Protein AF-A0A3B8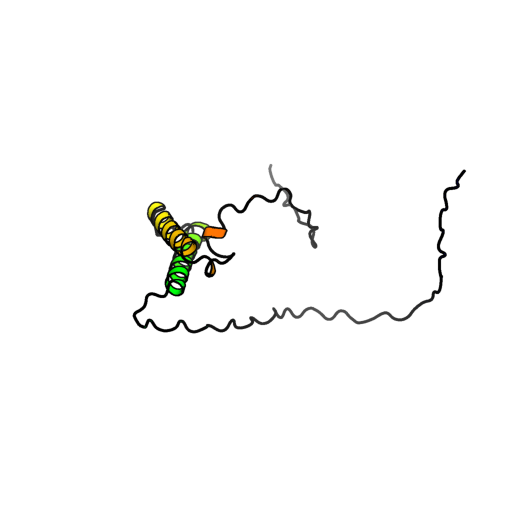K181-F1 (afdb_monomer)

Radius of gyration: 29.25 Å; Cα contacts (8 Å, |Δi|>4): 39; chains: 1; bounding box: 68×83×62 Å

Structure (mmCIF, N/CA/C/O backbone):
data_AF-A0A3B8K181-F1
#
_entry.id   AF-A0A3B8K181-F1
#
loop_
_atom_site.group_PDB
_atom_site.id
_atom_site.type_symbol
_atom_site.label_atom_id
_atom_site.label_alt_id
_atom_site.label_comp_id
_atom_site.label_asym_id
_atom_site.label_entity_id
_atom_site.label_seq_id
_atom_site.pdbx_PDB_ins_code
_atom_site.Cartn_x
_atom_site.Cartn_y
_atom_site.Cartn_z
_atom_site.occupancy
_atom_site.B_iso_or_equiv
_atom_site.auth_seq_id
_atom_site.auth_comp_id
_atom_site.auth_asym_id
_atom_site.auth_atom_id
_atom_site.pdbx_PDB_model_num
ATOM 1 N N . MET A 1 1 ? -30.933 -64.617 -11.935 1.00 40.66 1 MET A N 1
ATOM 2 C CA . MET A 1 1 ? -31.686 -63.370 -11.654 1.00 40.66 1 MET A CA 1
ATOM 3 C C . MET A 1 1 ? -30.648 -62.323 -11.261 1.00 40.66 1 MET A C 1
ATOM 5 O O . MET A 1 1 ? -29.904 -62.622 -10.349 1.00 40.66 1 MET A O 1
ATOM 9 N N . ALA A 1 2 ? -30.422 -61.172 -11.891 1.00 48.84 2 ALA A N 1
ATOM 10 C CA . ALA A 1 2 ? -31.100 -60.433 -12.948 1.00 48.84 2 ALA A CA 1
ATOM 11 C C . ALA A 1 2 ? -30.049 -59.640 -13.767 1.00 48.84 2 ALA A C 1
ATOM 13 O O . ALA A 1 2 ? -28.970 -59.326 -13.270 1.00 48.84 2 ALA A O 1
ATOM 14 N N . SER A 1 3 ? -30.370 -59.379 -15.034 1.00 45.38 3 SER A N 1
ATOM 15 C CA . SER A 1 3 ? -29.477 -58.870 -16.080 1.00 45.38 3 SER A CA 1
ATOM 16 C C . SER A 1 3 ? -29.142 -57.376 -15.983 1.00 45.38 3 SER A C 1
ATOM 18 O O . SER A 1 3 ? -30.006 -56.546 -15.706 1.00 45.38 3 SER A O 1
ATOM 20 N N . ILE A 1 4 ? -27.900 -57.039 -16.342 1.00 46.88 4 ILE A N 1
ATOM 21 C CA . ILE A 1 4 ? -27.397 -55.681 -16.595 1.00 46.88 4 ILE A CA 1
ATOM 22 C C . ILE A 1 4 ? -28.038 -55.134 -17.881 1.00 46.88 4 ILE A C 1
ATOM 24 O O . ILE A 1 4 ? -27.957 -55.763 -18.937 1.00 46.88 4 ILE A O 1
ATOM 28 N N . ARG A 1 5 ? -28.669 -53.954 -17.811 1.00 60.84 5 ARG A N 1
ATOM 29 C CA . ARG A 1 5 ? -29.293 -53.274 -18.959 1.00 60.84 5 ARG A CA 1
ATOM 30 C C . ARG A 1 5 ? -28.448 -52.061 -19.363 1.00 60.84 5 ARG A C 1
ATOM 32 O O . ARG A 1 5 ? -28.526 -51.009 -18.741 1.00 60.84 5 ARG A O 1
ATOM 39 N N . VAL A 1 6 ? -27.643 -52.215 -20.413 1.00 49.78 6 VAL A N 1
ATOM 40 C CA . VAL A 1 6 ? -26.937 -51.112 -21.086 1.00 49.78 6 VAL A CA 1
ATOM 41 C C . VAL A 1 6 ? -27.927 -50.414 -22.019 1.00 49.78 6 VAL A C 1
ATOM 43 O O . VAL A 1 6 ? -28.415 -51.029 -22.967 1.00 49.78 6 VAL A O 1
ATOM 46 N N . GLN A 1 7 ? -28.245 -49.141 -21.771 1.00 59.53 7 GLN A N 1
ATOM 47 C CA . GLN A 1 7 ? -28.999 -48.333 -22.731 1.00 59.53 7 GLN A CA 1
ATOM 48 C C . GLN A 1 7 ? -28.041 -47.609 -23.678 1.00 59.53 7 GLN A C 1
ATOM 50 O O . GLN A 1 7 ? -27.322 -46.691 -23.298 1.00 59.53 7 GLN A O 1
ATOM 55 N N . LYS A 1 8 ? -28.061 -48.051 -24.935 1.00 54.91 8 LYS A N 1
ATOM 56 C CA . LYS A 1 8 ? -27.412 -47.435 -26.092 1.00 54.91 8 LYS A CA 1
ATOM 57 C C . LYS A 1 8 ? -28.416 -46.432 -26.672 1.00 54.91 8 LYS A C 1
ATOM 59 O O . LYS A 1 8 ? -29.422 -46.864 -27.233 1.00 54.91 8 LYS A O 1
ATOM 64 N N . LYS A 1 9 ? -28.204 -45.118 -26.517 1.00 61.09 9 LYS A N 1
ATOM 65 C CA . LYS A 1 9 ? -29.039 -44.114 -27.198 1.00 61.09 9 LYS A CA 1
ATOM 66 C C . LYS A 1 9 ? -28.329 -43.610 -28.452 1.00 61.09 9 LYS A C 1
ATOM 68 O O . LYS A 1 9 ? -27.163 -43.236 -28.424 1.00 61.09 9 LYS A O 1
ATOM 73 N N . GLN A 1 10 ? -29.076 -43.731 -29.539 1.00 54.72 10 GLN A N 1
ATOM 74 C CA . GLN A 1 10 ? -28.717 -43.555 -30.937 1.00 54.72 10 GLN A CA 1
ATOM 75 C C . GLN A 1 10 ? -28.229 -42.141 -31.275 1.00 54.72 10 GLN A C 1
ATOM 77 O O . GLN A 1 10 ? -28.705 -41.146 -30.733 1.00 54.72 10 GLN A O 1
ATOM 82 N N . ILE A 1 11 ? -27.317 -42.119 -32.242 1.00 49.03 11 ILE A N 1
ATOM 83 C CA . ILE A 1 11 ? -26.797 -40.981 -32.999 1.00 49.03 11 ILE A CA 1
ATOM 84 C C . ILE A 1 11 ? -27.881 -40.491 -33.968 1.00 49.03 11 ILE A C 1
ATOM 86 O O . ILE A 1 11 ? -28.514 -41.307 -34.636 1.00 49.03 11 ILE A O 1
ATOM 90 N N . ALA A 1 12 ? -28.047 -39.175 -34.105 1.00 44.94 12 ALA A N 1
ATOM 91 C CA . ALA A 1 12 ? -28.704 -38.572 -35.262 1.00 44.94 12 ALA A CA 1
ATOM 92 C C . ALA A 1 12 ? -27.662 -37.768 -36.047 1.00 44.94 12 ALA A C 1
ATOM 94 O O . ALA A 1 12 ? -26.984 -36.897 -35.504 1.00 44.94 12 ALA A O 1
ATOM 95 N N . CYS A 1 13 ? -27.512 -38.125 -37.318 1.00 44.38 13 CYS A N 1
ATOM 96 C CA . CYS A 1 13 ? -26.621 -37.510 -38.286 1.00 44.38 13 CYS A CA 1
ATOM 97 C C . CYS A 1 13 ? -27.463 -36.622 -39.215 1.00 44.38 13 CYS A C 1
ATOM 99 O O . CYS A 1 13 ? -28.405 -37.123 -39.824 1.00 44.38 13 CYS A O 1
ATOM 101 N N . SER A 1 14 ? -27.119 -35.340 -39.353 1.00 42.53 14 SER A N 1
ATOM 102 C CA . SER A 1 14 ? -27.491 -34.520 -40.516 1.00 42.53 14 SER A CA 1
ATOM 103 C C . SER A 1 14 ? -26.458 -33.400 -40.722 1.00 42.53 14 SER A C 1
ATOM 105 O O . SER A 1 14 ? -26.467 -32.386 -40.029 1.00 42.53 14 SER A O 1
ATOM 107 N N . LYS A 1 15 ? -25.537 -33.630 -41.660 1.00 49.50 15 LYS A N 1
ATOM 108 C CA . LYS A 1 15 ? -24.771 -32.614 -42.425 1.00 49.50 15 LYS A CA 1
ATOM 109 C C . LYS A 1 15 ? -25.698 -31.998 -43.516 1.00 49.50 15 LYS A C 1
ATOM 111 O O . LYS A 1 15 ? -26.800 -32.540 -43.630 1.00 49.50 15 LYS A O 1
ATOM 116 N N . PRO A 1 16 ? -25.321 -31.008 -44.375 1.00 55.94 16 PRO A N 1
ATOM 117 C CA . PRO A 1 16 ? -23.973 -30.475 -44.669 1.00 55.94 16 PRO A CA 1
ATOM 118 C C . PRO A 1 16 ? -23.827 -28.939 -44.904 1.00 55.94 16 PRO A C 1
ATOM 120 O O . PRO A 1 16 ? -24.782 -28.221 -45.165 1.00 55.94 16 PRO A O 1
ATOM 123 N N . ASP A 1 17 ? -22.562 -28.508 -44.838 1.00 42.72 17 ASP A N 1
ATOM 124 C CA . ASP A 1 17 ? -21.791 -27.647 -45.761 1.00 42.72 17 ASP A CA 1
ATOM 125 C C . ASP A 1 17 ? -22.284 -26.248 -46.202 1.00 42.72 17 ASP A C 1
ATOM 127 O O . ASP A 1 17 ? -23.168 -26.098 -47.035 1.00 42.72 17 ASP A O 1
ATOM 131 N N . GLY A 1 18 ? -21.506 -25.233 -45.792 1.00 43.84 18 GLY A N 1
ATOM 132 C CA . GLY A 1 18 ? -20.593 -24.551 -46.726 1.00 43.84 18 GLY A CA 1
ATOM 133 C C . GLY A 1 18 ? -21.039 -23.228 -47.367 1.00 43.84 18 GLY A C 1
ATOM 134 O O . GLY A 1 18 ? -21.862 -23.233 -48.271 1.00 43.84 18 GLY A O 1
ATOM 135 N N . ALA A 1 19 ? -20.384 -22.128 -46.958 1.00 39.88 19 ALA A N 1
ATOM 136 C CA . ALA A 1 19 ? -20.047 -20.880 -47.690 1.00 39.88 19 ALA A CA 1
ATOM 137 C C . ALA A 1 19 ? -20.047 -19.713 -46.676 1.00 39.88 19 ALA A C 1
ATOM 139 O O . ALA A 1 19 ? -20.926 -19.647 -45.833 1.00 39.88 19 ALA A O 1
ATOM 140 N N . SER A 1 20 ? -19.147 -18.736 -46.633 1.00 40.72 20 SER A N 1
ATOM 141 C CA . SER A 1 20 ? -18.064 -18.307 -47.502 1.00 40.72 20 SER A CA 1
ATOM 142 C C . SER A 1 20 ? -17.045 -17.573 -46.629 1.00 40.72 20 SER A C 1
ATOM 144 O O . SER A 1 20 ? -17.389 -16.919 -45.646 1.00 40.72 20 SER A O 1
ATOM 146 N N . LEU A 1 21 ? -15.789 -17.692 -47.034 1.00 40.97 21 LEU A N 1
ATOM 147 C CA . LEU A 1 21 ? -14.643 -16.940 -46.553 1.00 40.97 21 LEU A CA 1
ATOM 148 C C . LEU A 1 21 ? -14.734 -15.457 -46.954 1.00 40.97 21 LEU A C 1
ATOM 150 O O . LEU A 1 21 ? -15.442 -15.119 -47.904 1.00 40.97 21 LEU A O 1
ATOM 154 N N . LEU A 1 22 ? -13.872 -14.668 -46.296 1.00 43.00 22 LEU A N 1
ATOM 155 C CA . LEU A 1 22 ? -13.339 -13.344 -46.663 1.00 43.00 22 LEU A CA 1
ATOM 156 C C . LEU A 1 22 ? -14.030 -12.129 -46.025 1.00 43.00 22 LEU A C 1
ATOM 158 O O . LEU A 1 22 ? -14.817 -11.434 -46.659 1.00 43.00 22 LEU A O 1
ATOM 162 N N . SER A 1 23 ? -13.575 -11.793 -44.814 1.00 46.56 23 SER A N 1
ATOM 163 C CA . SER A 1 23 ? -13.482 -10.397 -44.372 1.00 46.56 23 SER A CA 1
ATOM 164 C C . SER A 1 23 ? -12.000 -10.050 -44.161 1.00 46.56 23 SER A C 1
ATOM 166 O O . SER A 1 23 ? -11.276 -10.858 -43.574 1.00 46.56 23 SER A O 1
ATOM 168 N N . PRO A 1 24 ? -11.521 -8.907 -44.679 1.00 48.25 24 PRO A N 1
ATOM 169 C CA . PRO A 1 24 ? -10.104 -8.586 -44.759 1.00 48.25 24 PRO A CA 1
ATOM 170 C C . PRO A 1 24 ? -9.543 -8.083 -43.425 1.00 48.25 24 PRO A C 1
ATOM 172 O O . PRO A 1 24 ? -10.213 -7.379 -42.671 1.00 48.25 24 PRO A O 1
ATOM 175 N N . LEU A 1 25 ? -8.272 -8.420 -43.193 1.00 50.03 25 LEU A N 1
ATOM 176 C CA . LEU A 1 25 ? -7.388 -7.793 -42.215 1.00 50.03 25 LEU A CA 1
ATOM 177 C C . LEU A 1 25 ? -7.367 -6.275 -42.441 1.00 50.03 25 LEU A C 1
ATOM 179 O O . LEU A 1 25 ? -6.763 -5.797 -43.402 1.00 50.03 25 LEU A O 1
ATOM 183 N N . VAL A 1 26 ? -8.000 -5.524 -41.542 1.00 44.75 26 VAL A N 1
ATOM 184 C CA . VAL A 1 26 ? -7.743 -4.094 -41.381 1.00 44.75 26 VAL A CA 1
ATOM 185 C C . VAL A 1 26 ? -6.889 -3.919 -40.133 1.00 44.75 26 VAL A C 1
ATOM 187 O O . VAL A 1 26 ? -7.302 -4.201 -39.013 1.00 44.75 26 VAL A O 1
ATOM 190 N N . LEU A 1 27 ? -5.665 -3.507 -40.430 1.00 44.97 27 LEU A N 1
ATOM 191 C CA . LEU A 1 27 ? -4.601 -2.967 -39.603 1.00 44.97 27 LEU A CA 1
ATOM 192 C C . LEU A 1 27 ? -5.097 -2.225 -38.346 1.00 44.97 27 LEU A C 1
ATOM 194 O O . LEU A 1 27 ? -5.809 -1.224 -38.438 1.00 44.97 27 LEU A O 1
ATOM 198 N N . ASP A 1 28 ? -4.663 -2.737 -37.194 1.00 41.44 28 ASP A N 1
ATOM 199 C CA . ASP A 1 28 ? -4.814 -2.185 -35.847 1.00 41.44 28 ASP A CA 1
ATOM 200 C C . ASP A 1 28 ? -4.329 -0.727 -35.804 1.00 41.44 28 ASP A C 1
ATOM 202 O O . ASP A 1 28 ? -3.133 -0.440 -35.767 1.00 41.44 28 ASP A O 1
ATOM 206 N N . SER A 1 29 ? -5.270 0.220 -35.830 1.00 41.56 29 SER A N 1
ATOM 207 C CA . SER A 1 29 ? -5.029 1.525 -35.225 1.00 41.56 29 SER A CA 1
ATOM 208 C C . SER A 1 29 ? -5.201 1.341 -33.729 1.00 41.56 29 SER A C 1
ATOM 210 O O . SER A 1 29 ? -6.317 1.297 -33.217 1.00 41.56 29 SER A O 1
ATOM 212 N N . HIS A 1 30 ? -4.057 1.215 -33.069 1.00 53.09 30 HIS A N 1
ATOM 213 C CA . HIS A 1 30 ? -3.852 1.325 -31.639 1.00 53.09 30 HIS A CA 1
ATOM 214 C C . HIS A 1 30 ? -4.568 2.573 -31.091 1.00 53.09 30 HIS A C 1
ATOM 216 O O . HIS A 1 30 ? -4.008 3.666 -31.019 1.00 53.09 30 HIS A O 1
ATOM 222 N N . GLN A 1 31 ? -5.832 2.416 -30.709 1.00 50.59 31 GLN A N 1
ATOM 223 C CA . GLN A 1 31 ? -6.530 3.357 -29.851 1.00 50.59 31 GLN A CA 1
ATOM 224 C C . GLN A 1 31 ? -6.718 2.644 -28.511 1.00 50.59 31 GLN A C 1
ATOM 226 O O . GLN A 1 31 ? -7.561 1.748 -28.420 1.00 50.59 31 GLN A O 1
ATOM 231 N N . PRO A 1 32 ? -5.946 2.985 -27.462 1.00 58.06 32 PRO A N 1
ATOM 232 C CA . PRO A 1 32 ? -6.197 2.416 -26.149 1.00 58.06 32 PRO A CA 1
ATOM 233 C C . PRO A 1 32 ? -7.628 2.780 -25.718 1.00 58.06 32 PRO A C 1
ATOM 235 O O . PRO A 1 32 ? -8.063 3.922 -25.932 1.00 58.06 32 PRO A O 1
ATOM 238 N N . PRO A 1 33 ? -8.385 1.833 -25.135 1.00 49.53 33 PRO A N 1
ATOM 239 C CA . PRO A 1 33 ? -9.745 2.085 -24.694 1.00 49.53 33 PRO A CA 1
ATOM 240 C C . PRO A 1 33 ? -9.752 3.248 -23.707 1.00 49.53 33 PRO A C 1
ATOM 242 O O . PRO A 1 33 ? -8.949 3.313 -22.774 1.00 49.53 33 PRO A O 1
ATOM 245 N N . GLY A 1 34 ? -10.655 4.193 -23.973 1.00 36.88 34 GLY A N 1
ATOM 246 C CA . GLY A 1 34 ? -10.790 5.436 -23.238 1.00 36.88 34 GLY A CA 1
ATOM 247 C C . GLY A 1 34 ? -10.737 5.215 -21.733 1.00 36.88 34 GLY A C 1
ATOM 248 O O . GLY A 1 34 ? -11.508 4.437 -21.174 1.00 36.88 34 GLY A O 1
ATOM 249 N N . VAL A 1 35 ? -9.839 5.961 -21.090 1.00 44.53 35 VAL A N 1
ATOM 250 C CA . VAL A 1 35 ? -9.839 6.212 -19.653 1.00 44.53 35 VAL A CA 1
ATOM 251 C C . VAL A 1 35 ? -11.253 6.642 -19.276 1.00 44.53 35 VAL A C 1
ATOM 253 O O . VAL A 1 35 ? -11.646 7.796 -19.468 1.00 44.53 35 VAL A O 1
ATOM 256 N N . THR A 1 36 ? -12.049 5.710 -18.752 1.00 42.22 36 THR A N 1
ATOM 257 C CA . THR A 1 36 ? -13.273 6.061 -18.049 1.00 42.22 36 THR A CA 1
ATOM 258 C C . THR A 1 36 ? -12.822 6.962 -16.916 1.00 42.22 36 THR A C 1
ATOM 260 O O . THR A 1 36 ? -12.162 6.507 -15.980 1.00 42.22 36 THR A O 1
ATOM 263 N N . LYS A 1 37 ? -13.105 8.261 -17.036 1.00 39.03 37 LYS A N 1
ATOM 264 C CA . LYS A 1 37 ? -12.935 9.229 -15.960 1.00 39.03 37 LYS A CA 1
ATOM 265 C C . LYS A 1 37 ? -13.682 8.669 -14.751 1.00 39.03 37 LYS A C 1
ATOM 267 O O . LYS A 1 37 ? -14.898 8.825 -14.658 1.00 39.03 37 LYS A O 1
ATOM 272 N N . LYS A 1 38 ? -12.979 8.004 -13.827 1.00 43.31 38 LYS A N 1
ATOM 273 C CA . LYS A 1 38 ? -13.510 7.790 -12.484 1.00 43.31 38 LYS A CA 1
ATOM 274 C C . LYS A 1 38 ? -13.839 9.188 -11.982 1.00 43.31 38 LYS A C 1
ATOM 276 O O . LYS A 1 38 ? -12.958 10.046 -11.909 1.00 43.31 38 LYS A O 1
ATOM 281 N N . LYS A 1 39 ? -15.129 9.443 -11.743 1.00 34.84 39 LYS A N 1
ATOM 282 C CA . LYS A 1 39 ? -15.602 10.619 -11.015 1.00 34.84 39 LYS A CA 1
ATOM 283 C C . LYS A 1 39 ? -14.649 10.809 -9.836 1.00 34.84 39 LYS A C 1
ATOM 285 O O . LYS A 1 39 ? -14.621 9.966 -8.946 1.00 34.84 39 LYS A O 1
ATOM 290 N N . LYS A 1 40 ? -13.883 11.903 -9.825 1.00 40.59 40 LYS A N 1
ATOM 291 C CA . LYS A 1 40 ? -13.373 12.463 -8.575 1.00 40.59 40 LYS A CA 1
ATOM 292 C C . LYS A 1 40 ? -14.618 12.798 -7.764 1.00 40.59 40 LYS A C 1
ATOM 294 O O . LYS A 1 40 ? -15.232 13.844 -7.966 1.00 40.59 40 LYS A O 1
ATOM 299 N N . THR A 1 41 ? -15.060 11.878 -6.917 1.00 44.50 41 THR A N 1
ATOM 300 C CA . THR A 1 41 ? -15.955 12.222 -5.822 1.00 44.50 41 THR A CA 1
ATOM 301 C C . THR A 1 41 ? -15.157 13.171 -4.947 1.00 44.50 41 THR A C 1
ATOM 303 O O . THR A 1 41 ? -14.192 12.784 -4.295 1.00 44.50 41 THR A O 1
ATOM 306 N N . LYS A 1 42 ? -15.500 14.452 -5.074 1.00 42.38 42 LYS A N 1
ATOM 307 C CA . LYS A 1 42 ? -15.059 15.555 -4.228 1.00 42.38 42 LYS A CA 1
ATOM 308 C C . LYS A 1 42 ? -15.024 15.073 -2.769 1.00 42.38 42 LYS A C 1
ATOM 310 O O . LYS A 1 42 ? -16.074 14.633 -2.299 1.00 42.38 42 LYS A O 1
ATOM 315 N N . PRO A 1 43 ? -13.884 15.153 -2.062 1.00 49.72 43 PRO A N 1
ATOM 316 C CA . PRO A 1 43 ? -13.885 14.938 -0.625 1.00 49.72 43 PRO A CA 1
ATOM 317 C C . PRO A 1 43 ? -14.864 15.943 0.001 1.00 49.72 43 PRO A C 1
ATOM 319 O O . PRO A 1 43 ? -14.776 17.139 -0.318 1.00 49.72 43 PRO A O 1
ATOM 322 N N . PRO A 1 44 ? -15.838 15.505 0.815 1.00 52.47 44 PRO A N 1
ATOM 323 C CA . PRO A 1 44 ? -16.596 16.434 1.632 1.00 52.47 44 PRO A CA 1
ATOM 324 C C . PRO A 1 44 ? -15.608 17.203 2.518 1.00 52.47 44 PRO A C 1
ATOM 326 O O . PRO A 1 44 ? -14.725 16.629 3.149 1.00 52.47 44 PRO A O 1
ATOM 329 N N . GLN A 1 45 ? -15.717 18.529 2.471 1.00 44.34 45 GLN A N 1
ATOM 330 C CA . GLN A 1 45 ? -14.928 19.452 3.285 1.00 44.34 45 GLN A CA 1
ATOM 331 C C . GLN A 1 45 ? -15.159 19.163 4.785 1.00 44.34 45 GLN A C 1
ATOM 333 O O . GLN A 1 45 ? -16.262 18.744 5.153 1.00 44.34 45 GLN A O 1
ATOM 338 N N . PRO A 1 46 ? -14.147 19.383 5.645 1.00 47.62 46 PRO A N 1
ATOM 339 C CA . PRO A 1 46 ? -14.135 18.922 7.028 1.00 47.62 46 PRO A CA 1
ATOM 340 C C . PRO A 1 46 ? -15.037 19.788 7.912 1.00 47.62 46 PR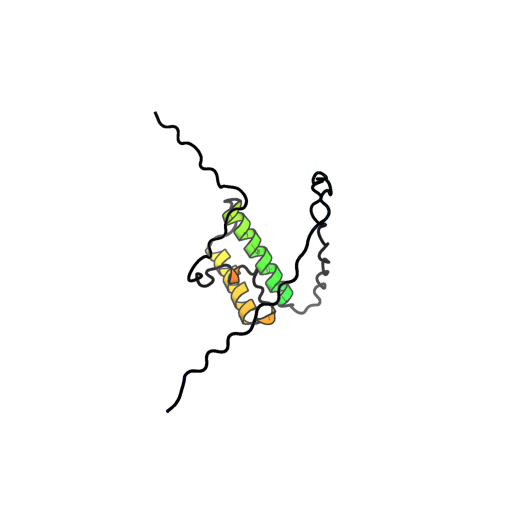O A C 1
ATOM 342 O O . PRO A 1 46 ? -14.616 20.787 8.490 1.00 47.62 46 PRO A O 1
ATOM 345 N N . ASN A 1 47 ? -16.285 19.363 8.076 1.00 44.72 47 ASN A N 1
ATOM 346 C CA . ASN A 1 47 ? -17.118 19.817 9.181 1.00 44.72 47 ASN A CA 1
ATOM 347 C C . ASN A 1 47 ? -16.771 18.987 10.420 1.00 44.72 47 ASN A C 1
ATOM 349 O O . ASN A 1 47 ? -17.424 17.977 10.661 1.00 44.72 47 ASN A O 1
ATOM 353 N N . GLY A 1 48 ? -15.726 19.395 11.155 1.00 49.81 48 GLY A N 1
ATOM 354 C CA . GLY A 1 48 ? -15.518 19.210 12.609 1.00 49.81 48 GLY A CA 1
ATOM 355 C C . GLY A 1 48 ? -15.674 17.825 13.262 1.00 49.81 48 GLY A C 1
ATOM 356 O O . GLY A 1 48 ? -15.498 17.712 14.469 1.00 49.81 48 GLY A O 1
ATOM 357 N N . SER A 1 49 ? -15.982 16.779 12.508 1.00 49.38 49 SER A N 1
ATOM 358 C CA . SER A 1 49 ? -16.139 15.401 12.950 1.00 49.38 49 SER A CA 1
ATOM 359 C C . SER A 1 49 ? -15.171 14.583 12.118 1.00 49.38 49 SER A C 1
ATOM 361 O O . SER A 1 49 ? -15.165 14.630 10.890 1.00 49.38 49 SER A O 1
ATOM 363 N N . VAL A 1 50 ? -14.234 13.956 12.805 1.00 63.69 50 VAL A N 1
ATOM 364 C CA . VAL A 1 50 ? -13.132 13.240 12.188 1.00 63.69 50 VAL A CA 1
ATOM 365 C C . VAL A 1 50 ? -13.695 12.033 11.440 1.00 63.69 50 VAL A C 1
ATOM 367 O O . VAL A 1 50 ? -14.064 11.049 12.068 1.00 63.69 50 VAL A O 1
ATOM 370 N N . ASP A 1 51 ? -13.782 12.120 10.114 1.00 84.50 51 ASP A N 1
ATOM 371 C CA . ASP A 1 51 ? -14.233 11.003 9.286 1.00 84.50 51 ASP A CA 1
ATOM 372 C C . ASP A 1 51 ? -13.147 9.908 9.260 1.00 84.50 51 ASP A C 1
ATOM 374 O O . ASP A 1 51 ? -12.034 10.169 8.775 1.00 84.50 51 ASP A O 1
ATOM 378 N N . PRO A 1 52 ? -13.421 8.693 9.775 1.00 85.44 52 PRO A N 1
ATOM 379 C CA . PRO A 1 52 ? -12.452 7.598 9.767 1.00 85.44 52 PRO A CA 1
ATOM 380 C C . PRO A 1 52 ? -12.040 7.213 8.342 1.00 85.44 52 PRO A C 1
ATOM 382 O O . PRO A 1 52 ? -10.872 6.907 8.103 1.00 85.44 52 PRO A O 1
ATOM 385 N N . SER A 1 53 ? -12.949 7.329 7.367 1.00 87.44 53 SER A N 1
ATOM 386 C CA . SER A 1 53 ? -12.642 7.066 5.957 1.00 87.44 53 SER A CA 1
ATOM 387 C C . SER A 1 53 ? -11.589 8.035 5.412 1.00 87.44 53 SER A C 1
ATOM 389 O O . SER A 1 53 ? -10.618 7.604 4.787 1.00 87.44 53 SER A O 1
ATOM 391 N N . GLY A 1 54 ? -11.722 9.334 5.694 1.00 89.06 54 GLY A N 1
ATOM 392 C CA . GLY A 1 54 ? -10.727 10.336 5.303 1.00 89.06 54 GLY A CA 1
ATOM 393 C C . GLY A 1 54 ? -9.338 10.073 5.896 1.00 89.06 54 GLY A C 1
ATOM 394 O O . GLY A 1 54 ? -8.336 10.192 5.191 1.00 89.06 54 GLY A O 1
ATOM 395 N N . LYS A 1 55 ? -9.270 9.654 7.166 1.00 90.00 55 LYS A N 1
ATOM 396 C CA . LYS A 1 55 ? -8.006 9.289 7.828 1.00 90.00 55 LYS A CA 1
ATOM 397 C C . LYS A 1 55 ? -7.345 8.062 7.207 1.00 90.00 55 LYS A C 1
ATOM 399 O O . LYS A 1 55 ? -6.161 8.112 6.890 1.00 90.00 55 LYS A O 1
ATOM 404 N N . ILE A 1 56 ? -8.110 6.990 6.996 1.00 91.50 56 ILE A N 1
ATOM 405 C CA . ILE A 1 56 ? -7.617 5.754 6.370 1.0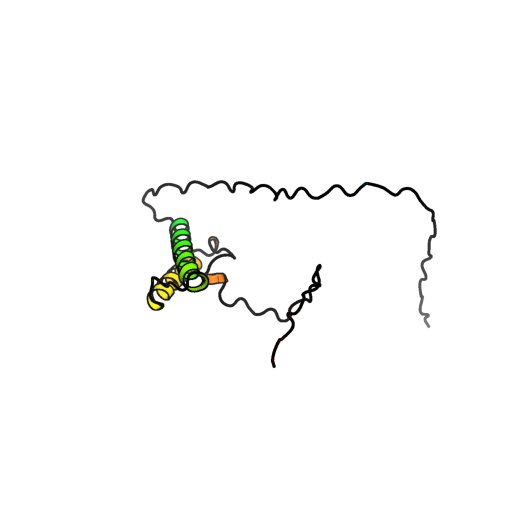0 91.50 56 ILE A CA 1
ATOM 406 C C . ILE A 1 56 ? -7.070 6.050 4.970 1.00 91.50 56 ILE A C 1
ATOM 408 O O . ILE A 1 56 ? -6.002 5.568 4.604 1.00 91.50 56 ILE A O 1
ATOM 412 N N . GLN A 1 57 ? -7.765 6.878 4.185 1.00 91.31 57 GLN A N 1
ATOM 413 C CA . GLN A 1 57 ? -7.296 7.265 2.852 1.00 91.31 57 GLN A CA 1
ATOM 414 C C . GLN A 1 57 ? -5.990 8.064 2.893 1.00 91.31 57 GLN A C 1
ATOM 416 O O . GLN A 1 57 ? -5.119 7.828 2.057 1.00 91.31 57 GLN A O 1
ATOM 421 N N . ALA A 1 58 ? -5.842 8.980 3.854 1.00 91.69 58 ALA A N 1
ATOM 422 C CA . ALA A 1 58 ? -4.613 9.748 4.023 1.00 91.69 58 ALA A CA 1
ATOM 423 C C . ALA A 1 58 ? -3.426 8.846 4.398 1.00 91.69 58 ALA A C 1
ATOM 425 O O . ALA A 1 58 ? -2.391 8.914 3.740 1.00 91.69 58 ALA A O 1
ATOM 426 N N . LEU A 1 59 ? -3.606 7.948 5.375 1.00 93.00 59 LEU A N 1
ATOM 427 C CA . LEU A 1 59 ? -2.572 6.991 5.786 1.00 93.00 59 LEU A CA 1
ATOM 428 C C . LEU A 1 59 ? -2.177 6.048 4.648 1.00 93.00 59 LEU A C 1
ATOM 430 O O . LEU A 1 59 ? -0.993 5.835 4.409 1.00 93.00 59 LEU A O 1
ATOM 434 N N . ARG A 1 60 ? -3.154 5.533 3.887 1.00 91.69 60 ARG A N 1
ATOM 435 C CA . ARG A 1 60 ? -2.876 4.714 2.697 1.00 91.69 60 ARG A CA 1
ATOM 436 C C . ARG A 1 60 ? -2.026 5.471 1.678 1.00 91.69 60 ARG A C 1
ATOM 438 O O . ARG A 1 60 ? -1.082 4.902 1.148 1.00 91.69 60 ARG A O 1
ATOM 445 N N . ALA A 1 61 ? -2.348 6.736 1.408 1.00 92.44 61 ALA A N 1
ATOM 446 C CA . ALA A 1 61 ? -1.584 7.545 0.462 1.00 92.44 61 ALA A CA 1
ATOM 447 C C . ALA A 1 61 ? -0.149 7.812 0.948 1.00 92.44 61 ALA A C 1
ATOM 449 O O . ALA A 1 61 ? 0.779 7.729 0.150 1.00 92.44 61 ALA A O 1
ATOM 450 N N . GLU A 1 62 ? 0.038 8.091 2.241 1.00 94.00 62 GLU A N 1
ATOM 451 C CA . GLU A 1 62 ? 1.364 8.307 2.838 1.00 94.00 62 GLU A CA 1
ATOM 452 C C . GLU A 1 62 ? 2.226 7.034 2.785 1.00 94.00 62 GLU A C 1
ATOM 454 O O . GLU A 1 62 ? 3.379 7.081 2.360 1.00 94.00 62 GLU A O 1
ATOM 459 N N . ILE A 1 63 ? 1.652 5.879 3.132 1.00 92.50 63 ILE A N 1
ATOM 460 C CA . ILE A 1 63 ? 2.343 4.583 3.074 1.00 92.50 63 ILE A CA 1
ATOM 461 C C . ILE A 1 63 ? 2.726 4.221 1.633 1.00 92.50 63 ILE A C 1
ATOM 463 O O . ILE A 1 63 ? 3.851 3.791 1.393 1.00 92.50 63 ILE A O 1
ATOM 467 N N . GLU A 1 64 ? 1.829 4.408 0.660 1.00 91.75 64 GLU A N 1
ATOM 468 C CA . GLU A 1 64 ? 2.125 4.128 -0.754 1.00 91.75 64 GLU A CA 1
ATOM 469 C C . GLU A 1 64 ? 3.228 5.037 -1.307 1.00 91.75 64 GLU A C 1
ATOM 471 O O . GLU A 1 64 ? 4.089 4.563 -2.047 1.00 91.75 64 GLU A O 1
ATOM 476 N N . GLU A 1 65 ? 3.253 6.314 -0.920 1.00 93.44 65 GLU A N 1
ATOM 477 C CA . GLU A 1 65 ? 4.344 7.222 -1.286 1.00 93.44 65 GLU A CA 1
ATOM 478 C C . GLU A 1 65 ? 5.680 6.712 -0.734 1.00 93.44 65 GLU A C 1
ATOM 480 O O . GLU A 1 65 ? 6.666 6.623 -1.463 1.00 93.44 65 GLU A O 1
ATOM 485 N N . HIS A 1 66 ? 5.724 6.308 0.536 1.00 93.62 66 HIS A N 1
ATOM 486 C CA . HIS A 1 66 ? 6.945 5.762 1.124 1.00 93.62 66 HIS A CA 1
ATOM 487 C C . HIS A 1 66 ? 7.367 4.431 0.494 1.00 93.62 6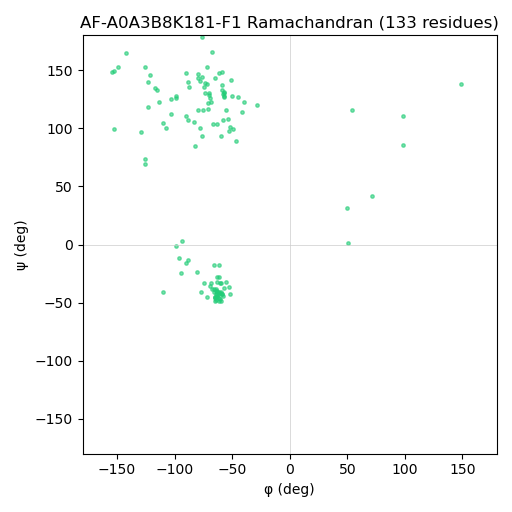6 HIS A 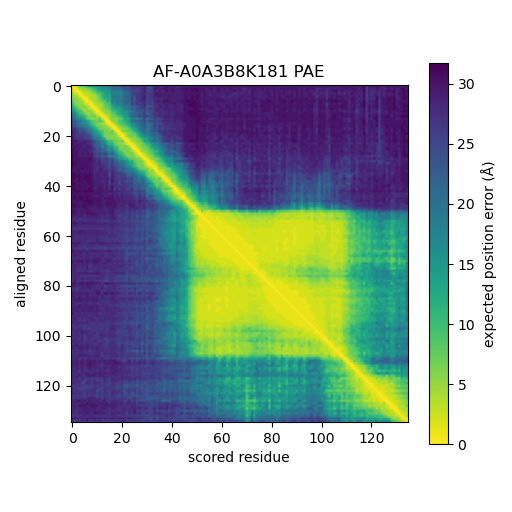C 1
ATOM 489 O O . HIS A 1 66 ? 8.554 4.246 0.231 1.00 93.62 66 HIS A O 1
ATOM 495 N N . ASN A 1 67 ? 6.417 3.559 0.156 1.00 90.62 67 ASN A N 1
ATOM 496 C CA . ASN A 1 67 ? 6.691 2.319 -0.570 1.00 90.62 67 ASN A CA 1
ATOM 497 C C . ASN A 1 67 ? 7.257 2.587 -1.961 1.00 90.62 67 ASN A C 1
ATOM 499 O O . ASN A 1 67 ? 8.216 1.938 -2.371 1.00 90.62 67 ASN A O 1
ATOM 503 N N . TYR A 1 68 ? 6.698 3.557 -2.684 1.00 91.50 68 TYR A N 1
ATOM 504 C CA . TYR A 1 68 ? 7.211 3.954 -3.989 1.00 91.50 68 TYR A CA 1
ATOM 505 C C . TYR A 1 68 ? 8.646 4.474 -3.880 1.00 91.50 68 TYR A C 1
ATOM 507 O O . TYR A 1 68 ? 9.528 4.053 -4.627 1.00 91.50 68 TYR A O 1
ATOM 515 N N . ARG A 1 69 ? 8.911 5.340 -2.902 1.00 92.25 69 ARG A N 1
ATOM 516 C CA . ARG A 1 69 ? 10.253 5.878 -2.671 1.00 92.25 69 ARG A CA 1
ATOM 517 C C . ARG A 1 69 ? 11.262 4.804 -2.279 1.00 92.25 69 ARG A C 1
ATOM 519 O O . ARG A 1 69 ? 12.383 4.837 -2.773 1.00 92.25 69 ARG A O 1
ATOM 526 N N . TYR A 1 70 ? 10.856 3.851 -1.446 1.00 91.75 70 TYR A N 1
ATOM 527 C CA . TYR A 1 70 ? 11.712 2.758 -0.995 1.00 91.75 70 TYR A CA 1
ATOM 528 C C . TYR A 1 70 ? 11.986 1.731 -2.105 1.00 91.75 70 TYR A C 1
ATOM 530 O O . TYR A 1 70 ? 13.128 1.334 -2.280 1.00 91.75 70 TYR A O 1
ATOM 538 N N . HIS A 1 71 ? 10.967 1.303 -2.860 1.00 87.75 71 HIS A N 1
ATOM 539 C CA . HIS A 1 71 ? 11.097 0.201 -3.827 1.00 87.75 71 HIS A CA 1
ATOM 540 C C . HIS A 1 71 ? 11.395 0.631 -5.267 1.00 87.75 71 HIS A C 1
ATOM 542 O O . HIS A 1 71 ? 11.874 -0.187 -6.048 1.00 87.75 71 HIS A O 1
ATOM 548 N N . VAL A 1 72 ? 11.030 1.856 -5.658 1.00 90.25 72 VAL A N 1
ATOM 549 C CA . VAL A 1 72 ? 11.157 2.326 -7.050 1.00 90.25 72 VAL A CA 1
ATOM 550 C C . VAL A 1 72 ? 12.245 3.377 -7.193 1.00 90.25 72 VAL A C 1
ATOM 552 O O . VAL A 1 72 ? 12.966 3.369 -8.187 1.00 90.25 72 VAL A O 1
ATOM 555 N N . LEU A 1 73 ? 12.342 4.302 -6.236 1.00 91.44 73 LEU A N 1
ATOM 556 C CA . LEU A 1 73 ? 13.312 5.396 -6.306 1.00 91.44 73 LEU A CA 1
ATOM 557 C C . LEU A 1 73 ? 14.610 5.122 -5.541 1.00 91.44 73 LEU A C 1
ATOM 559 O O . LEU A 1 73 ? 15.548 5.898 -5.703 1.00 91.44 73 LEU A O 1
ATOM 563 N N . ASP A 1 74 ? 14.655 4.074 -4.712 1.00 90.50 74 ASP A N 1
ATOM 564 C CA . ASP A 1 74 ? 15.748 3.802 -3.768 1.00 90.50 74 ASP A CA 1
ATOM 565 C C . ASP A 1 74 ? 16.123 5.041 -2.906 1.00 90.50 74 ASP A C 1
ATOM 567 O O . ASP A 1 74 ? 17.276 5.223 -2.515 1.00 90.50 74 ASP A O 1
ATOM 571 N N . ASP A 1 75 ? 15.141 5.906 -2.598 1.00 93.38 75 ASP A N 1
ATOM 572 C CA . ASP A 1 75 ? 15.291 7.174 -1.851 1.00 93.38 75 ASP A CA 1
ATOM 573 C C . ASP A 1 75 ? 14.344 7.230 -0.631 1.00 93.38 75 ASP A C 1
ATOM 575 O O . ASP A 1 75 ? 13.350 7.972 -0.624 1.00 93.38 75 ASP A O 1
ATOM 579 N N . PRO A 1 76 ? 14.587 6.417 0.414 1.00 91.06 76 PRO A N 1
ATOM 580 C CA . PRO A 1 76 ? 13.724 6.382 1.587 1.00 91.06 76 PRO A CA 1
ATOM 581 C C . PRO A 1 76 ? 13.808 7.685 2.396 1.00 91.06 76 PRO A C 1
ATOM 583 O O . PRO A 1 76 ? 14.860 8.069 2.901 1.00 91.06 76 PRO A O 1
ATOM 586 N N . THR A 1 77 ? 12.665 8.351 2.589 1.00 91.38 77 THR A N 1
ATOM 587 C CA . THR A 1 77 ? 12.578 9.601 3.374 1.00 91.38 77 THR A CA 1
ATOM 588 C C . THR A 1 77 ? 12.309 9.421 4.856 1.00 91.38 77 THR A C 1
ATOM 590 O O . THR A 1 77 ? 12.432 10.377 5.622 1.00 91.38 77 THR A O 1
ATOM 593 N N . ILE A 1 78 ? 11.860 8.237 5.259 1.00 92.81 78 ILE A N 1
ATOM 594 C CA . ILE A 1 78 ? 11.485 7.938 6.638 1.00 92.81 78 ILE A CA 1
ATOM 595 C C . ILE A 1 78 ? 12.249 6.715 7.132 1.00 92.81 78 ILE A C 1
ATOM 597 O O . ILE A 1 78 ? 12.636 5.864 6.338 1.00 92.81 78 ILE A O 1
ATOM 601 N N . SER A 1 79 ? 12.471 6.638 8.444 1.00 94.88 79 SER A N 1
ATOM 602 C CA . SER A 1 79 ? 13.040 5.445 9.069 1.00 94.88 79 SER A CA 1
ATOM 603 C C . SER A 1 79 ? 12.027 4.304 9.097 1.00 94.88 79 SER A C 1
ATOM 605 O O . SER A 1 79 ? 10.826 4.547 9.235 1.00 94.88 79 SER A O 1
ATOM 607 N N . ASP A 1 80 ? 12.523 3.068 9.097 1.00 90.56 80 ASP A N 1
ATOM 608 C CA . ASP A 1 80 ? 11.703 1.853 9.200 1.00 90.56 80 ASP A CA 1
ATOM 609 C C . ASP A 1 80 ? 10.748 1.911 10.401 1.00 90.56 80 ASP A C 1
ATOM 611 O O . ASP A 1 80 ? 9.556 1.670 10.273 1.00 90.56 80 ASP A O 1
ATOM 615 N N . SER A 1 81 ? 11.226 2.382 11.558 1.00 93.31 81 SER A N 1
ATOM 616 C CA . SER A 1 81 ? 10.400 2.547 12.764 1.00 93.31 81 SER A CA 1
ATOM 617 C C . SER A 1 81 ? 9.213 3.496 12.587 1.00 93.31 81 SER A C 1
ATOM 619 O O . SER A 1 81 ? 8.173 3.322 13.224 1.00 93.31 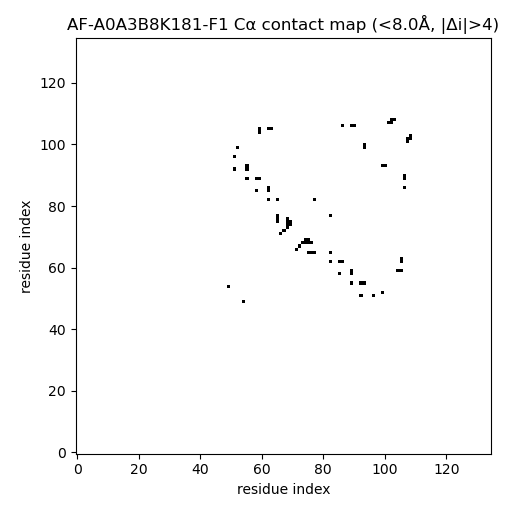81 SER A O 1
ATOM 621 N N . ARG A 1 82 ? 9.368 4.528 11.750 1.00 94.00 82 ARG A N 1
ATOM 622 C CA . ARG A 1 82 ? 8.299 5.479 11.447 1.00 94.00 82 ARG A CA 1
ATOM 623 C C . ARG A 1 82 ? 7.310 4.855 10.472 1.00 94.00 82 ARG A C 1
ATOM 625 O O . ARG A 1 82 ? 6.111 5.029 10.659 1.00 94.00 82 ARG A O 1
ATOM 632 N N . TYR A 1 83 ? 7.810 4.127 9.477 1.00 93.25 83 TYR A N 1
ATOM 633 C CA . TYR A 1 83 ? 6.979 3.381 8.540 1.00 93.25 83 TYR A CA 1
ATOM 634 C C . TYR A 1 83 ? 6.121 2.345 9.275 1.00 93.25 83 TYR A C 1
ATOM 636 O O . TYR A 1 83 ? 4.902 2.342 9.127 1.00 93.25 83 TYR A O 1
ATOM 644 N N . ASP A 1 84 ? 6.734 1.559 10.162 1.00 92.44 84 ASP A N 1
ATOM 645 C CA . ASP A 1 84 ? 6.040 0.583 11.004 1.00 92.44 84 ASP A CA 1
ATOM 646 C C . ASP A 1 84 ? 4.938 1.235 11.849 1.00 92.44 84 ASP A C 1
ATOM 648 O O . ASP A 1 84 ? 3.870 0.655 12.036 1.00 92.44 84 ASP A O 1
ATOM 652 N N . GLY A 1 85 ? 5.177 2.451 12.351 1.00 94.81 85 GLY A N 1
ATOM 653 C CA . GLY A 1 85 ? 4.167 3.238 13.060 1.00 94.81 85 GLY A CA 1
ATOM 654 C C . GLY A 1 85 ? 2.957 3.568 12.184 1.00 94.81 85 GLY A C 1
ATOM 655 O O . GLY A 1 85 ? 1.828 3.305 12.586 1.00 94.81 85 GLY A O 1
ATOM 656 N N . LEU A 1 86 ? 3.188 4.068 10.965 1.00 93.19 86 LEU A N 1
ATOM 657 C CA . LEU A 1 86 ? 2.116 4.386 10.012 1.00 93.19 86 LEU A CA 1
ATOM 658 C C . LEU A 1 86 ? 1.288 3.149 9.647 1.00 93.19 86 LEU A C 1
ATOM 660 O O . LEU A 1 86 ? 0.061 3.221 9.575 1.00 93.19 86 LEU A O 1
ATOM 664 N N . VAL A 1 87 ? 1.954 2.011 9.430 1.00 91.94 87 VAL A N 1
ATOM 665 C CA . VAL A 1 87 ? 1.281 0.746 9.114 1.00 91.94 87 VAL A CA 1
ATOM 666 C C . VAL A 1 87 ? 0.426 0.279 10.291 1.00 91.94 87 VAL A C 1
ATOM 668 O O . VAL A 1 87 ? -0.737 -0.051 10.082 1.00 91.94 87 VAL A O 1
ATOM 671 N N . ARG A 1 88 ? 0.939 0.329 11.527 1.00 92.94 88 ARG A N 1
ATOM 672 C CA . ARG A 1 88 ? 0.166 -0.027 12.733 1.00 92.94 88 ARG A CA 1
ATOM 673 C C . ARG A 1 88 ? -1.056 0.865 12.931 1.00 92.94 88 ARG A C 1
ATOM 675 O O . ARG A 1 88 ? -2.123 0.362 13.276 1.00 92.94 88 ARG A O 1
ATOM 682 N N . ASP A 1 89 ? -0.921 2.167 12.693 1.00 92.75 89 ASP A N 1
ATOM 683 C CA . ASP A 1 89 ? -2.041 3.107 12.784 1.00 92.75 89 ASP A CA 1
ATOM 684 C C . ASP A 1 89 ? -3.124 2.775 11.744 1.00 92.75 89 ASP A C 1
ATOM 686 O O . ASP A 1 89 ? -4.321 2.795 12.049 1.00 92.75 89 ASP A O 1
ATOM 690 N N . LEU A 1 90 ? -2.714 2.424 10.519 1.00 92.31 90 LEU A N 1
ATOM 691 C CA . LEU A 1 90 ? -3.630 1.978 9.472 1.00 92.31 90 LEU A CA 1
ATOM 692 C C . LEU A 1 90 ? -4.314 0.654 9.846 1.00 92.31 90 LEU A C 1
ATOM 694 O O . LEU A 1 90 ? -5.530 0.553 9.708 1.00 92.31 90 LEU A O 1
ATOM 698 N N . GLU A 1 91 ? -3.567 -0.331 10.347 1.00 91.12 91 GLU A N 1
ATOM 699 C CA . GLU A 1 91 ? -4.104 -1.618 10.809 1.00 91.12 91 GLU A CA 1
ATOM 700 C C . GLU A 1 91 ? -5.127 -1.440 11.932 1.00 91.12 91 GLU A C 1
ATOM 702 O O . GLU A 1 91 ? -6.188 -2.063 11.908 1.00 91.12 91 GLU A O 1
ATOM 707 N N . GLN A 1 92 ? -4.848 -0.562 12.899 1.00 92.25 92 GLN A N 1
ATOM 708 C CA . GLN A 1 92 ? -5.761 -0.292 14.006 1.00 92.25 92 GLN A 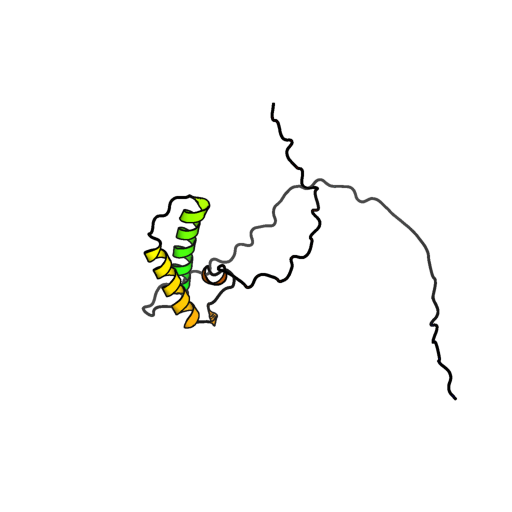CA 1
ATOM 709 C C . GLN A 1 92 ? -7.076 0.324 13.516 1.00 92.25 92 GLN A C 1
ATOM 711 O O . GLN A 1 92 ? -8.152 -0.092 13.949 1.00 92.25 92 GLN A O 1
ATOM 716 N N . LEU A 1 93 ? -7.002 1.276 12.583 1.00 91.12 93 LEU A N 1
ATOM 717 C CA . LEU A 1 93 ? -8.192 1.878 11.983 1.00 91.12 93 LEU A CA 1
ATOM 718 C C . LEU A 1 93 ? -8.965 0.882 11.112 1.00 91.12 93 LEU A C 1
ATOM 720 O O . LEU A 1 93 ? -10.190 0.880 11.121 1.00 91.12 93 LEU A O 1
ATOM 724 N N . GLU A 1 94 ? -8.280 0.017 10.372 1.00 90.56 94 GLU A N 1
ATOM 725 C CA . GLU A 1 94 ? -8.925 -1.030 9.577 1.00 90.56 94 GLU A CA 1
ATOM 726 C C . GLU A 1 94 ? -9.588 -2.106 10.449 1.00 90.56 94 GLU A C 1
ATOM 728 O O . GLU A 1 94 ? -10.649 -2.614 10.088 1.00 90.56 94 GLU A O 1
ATOM 733 N N . ALA A 1 95 ? -9.014 -2.410 11.616 1.00 89.88 95 ALA A N 1
ATOM 734 C CA . ALA A 1 95 ? -9.615 -3.307 12.598 1.00 89.88 95 ALA A CA 1
ATOM 735 C C . ALA A 1 95 ? -10.868 -2.702 13.255 1.00 89.88 95 ALA A C 1
ATOM 737 O O . ALA A 1 95 ? -11.824 -3.425 13.535 1.00 89.88 95 ALA A O 1
ATOM 738 N N . GLU A 1 96 ? -10.880 -1.387 13.490 1.00 91.56 96 GLU A N 1
ATOM 739 C CA . GLU A 1 96 ? -12.042 -0.673 14.031 1.00 91.56 96 GLU A CA 1
ATOM 740 C C . GLU A 1 96 ? -13.157 -0.497 12.982 1.00 91.56 96 GLU A C 1
ATOM 742 O O . GLU A 1 96 ? -14.340 -0.554 13.320 1.00 91.56 96 GLU A O 1
ATOM 747 N N . TYR A 1 97 ? -12.792 -0.346 11.702 1.00 89.81 97 TYR A N 1
ATOM 748 C CA . TYR A 1 97 ? -13.718 -0.117 10.587 1.00 89.81 97 TYR A CA 1
ATOM 749 C C . TYR A 1 97 ? -13.538 -1.152 9.458 1.00 89.81 97 TYR A C 1
ATOM 751 O O . TYR A 1 97 ? -13.051 -0.806 8.373 1.00 89.81 97 TYR A O 1
ATOM 759 N N . PRO A 1 98 ? -13.987 -2.408 9.650 1.00 87.75 98 PRO A N 1
ATOM 760 C CA . PRO A 1 98 ? -13.803 -3.481 8.668 1.00 87.75 98 PRO A CA 1
ATOM 761 C C . PRO A 1 98 ? -14.476 -3.194 7.315 1.00 87.75 98 PRO A C 1
ATOM 763 O O . PRO A 1 98 ? -13.975 -3.618 6.274 1.00 87.75 98 PRO A O 1
ATOM 766 N N . ASP A 1 99 ? -15.558 -2.409 7.298 1.00 88.00 99 ASP A N 1
ATOM 767 C CA . ASP A 1 99 ? -16.275 -2.018 6.073 1.00 88.00 99 ASP A CA 1
ATOM 768 C C . ASP A 1 99 ? -15.441 -1.124 5.133 1.00 88.00 99 ASP A C 1
ATOM 770 O O . ASP A 1 99 ? -15.769 -0.968 3.955 1.00 88.00 99 ASP A O 1
ATOM 774 N N . LEU A 1 100 ? -14.363 -0.515 5.641 1.00 86.19 100 LEU A N 1
ATOM 775 C CA . LEU A 1 100 ? -13.478 0.385 4.893 1.00 86.19 100 LEU A CA 1
ATOM 776 C C . LEU A 1 100 ? -12.203 -0.314 4.387 1.00 86.19 100 LEU A C 1
ATOM 778 O O . LEU A 1 100 ? -11.375 0.306 3.697 1.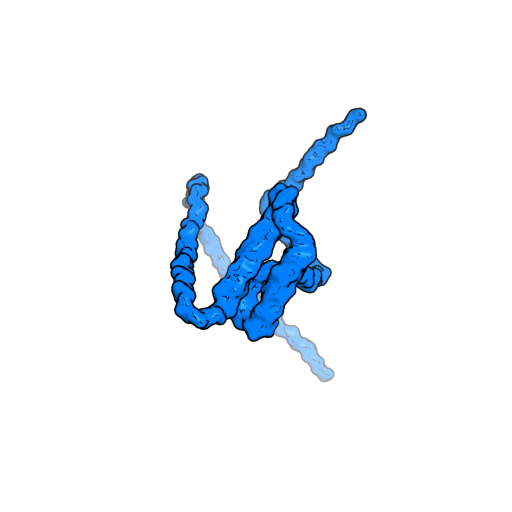00 86.19 100 LEU A O 1
ATOM 782 N N . VAL A 1 101 ? -12.032 -1.601 4.699 1.00 85.75 101 VAL A N 1
ATOM 783 C CA . VAL A 1 101 ? -10.916 -2.421 4.219 1.00 85.75 101 VAL A CA 1
ATOM 784 C C . VAL A 1 101 ? -11.089 -2.685 2.727 1.00 85.75 101 VAL A C 1
ATOM 786 O O . VAL A 1 101 ? -12.149 -3.084 2.251 1.00 85.75 101 VAL A O 1
ATOM 789 N N . THR A 1 102 ? -10.029 -2.444 1.957 1.00 83.75 102 THR A N 1
ATOM 790 C CA . THR A 1 102 ? -10.023 -2.695 0.509 1.00 83.75 102 THR A CA 1
ATOM 791 C C . THR A 1 102 ? -8.914 -3.672 0.160 1.00 83.75 102 THR A C 1
ATOM 793 O O . THR A 1 102 ? -7.839 -3.619 0.751 1.00 83.75 102 THR A O 1
ATOM 796 N N . SER A 1 103 ? -9.135 -4.522 -0.844 1.00 80.12 103 SER A N 1
ATOM 797 C CA . SER A 1 103 ? -8.151 -5.519 -1.299 1.00 80.12 103 SER A CA 1
ATOM 798 C C . SER A 1 103 ? -6.845 -4.914 -1.829 1.00 80.12 103 SER A C 1
ATOM 800 O O . SER A 1 103 ? -5.849 -5.611 -1.954 1.00 80.12 103 SER A O 1
ATOM 802 N N . ASN A 1 104 ? -6.849 -3.620 -2.159 1.00 77.81 104 ASN A N 1
ATOM 803 C CA . ASN A 1 104 ? -5.671 -2.885 -2.619 1.00 77.81 104 ASN A CA 1
ATOM 804 C C . ASN A 1 104 ? -4.932 -2.161 -1.482 1.00 77.81 104 ASN A C 1
ATOM 806 O O . ASN A 1 104 ? -3.990 -1.431 -1.777 1.00 77.81 104 ASN A O 1
ATOM 810 N N . SER A 1 105 ? -5.372 -2.302 -0.226 1.00 82.56 105 SER A N 1
ATOM 811 C CA . SER A 1 105 ? -4.715 -1.665 0.920 1.00 82.56 105 SER A CA 1
ATOM 812 C C . SER A 1 105 ? -3.301 -2.234 1.126 1.00 82.56 105 SER A C 1
ATOM 814 O O . SER A 1 105 ? -3.122 -3.444 0.952 1.00 82.56 105 SER A O 1
ATOM 816 N N . PRO A 1 106 ? -2.307 -1.417 1.531 1.00 82.00 106 PRO A N 1
ATOM 817 C CA . PRO A 1 106 ? -0.950 -1.887 1.824 1.00 82.00 106 PRO A CA 1
ATOM 818 C C . PRO A 1 106 ? -0.907 -3.052 2.825 1.00 82.00 106 PRO A C 1
ATOM 820 O O . PRO A 1 106 ? -0.128 -3.984 2.646 1.00 82.00 106 PRO A O 1
ATOM 823 N N . THR A 1 107 ? -1.797 -3.044 3.821 1.00 83.00 107 THR A N 1
ATOM 824 C CA . THR A 1 107 ? -1.942 -4.089 4.855 1.00 83.00 107 THR A CA 1
ATOM 825 C C . THR A 1 107 ? -2.355 -5.446 4.282 1.00 83.00 107 THR A C 1
ATOM 827 O O . THR A 1 107 ? -1.994 -6.485 4.820 1.00 83.00 107 THR A O 1
ATOM 830 N N . GLN A 1 108 ? -3.072 -5.456 3.155 1.00 82.75 108 GLN A N 1
ATOM 831 C CA . GLN A 1 108 ? -3.547 -6.674 2.490 1.00 82.75 108 GLN A CA 1
ATOM 832 C C . GLN A 1 108 ? -2.531 -7.238 1.488 1.00 82.75 108 GLN A C 1
ATOM 834 O O . GLN A 1 108 ? -2.679 -8.365 1.018 1.00 82.75 108 GLN A O 1
ATOM 839 N N . ARG A 1 109 ? -1.498 -6.463 1.132 1.00 74.31 109 ARG A N 1
ATOM 840 C CA . ARG A 1 109 ? -0.451 -6.895 0.193 1.00 74.31 109 ARG A CA 1
ATOM 841 C C . ARG A 1 109 ? 0.605 -7.779 0.850 1.00 74.31 109 ARG A C 1
ATOM 843 O O . ARG A 1 109 ? 1.266 -8.545 0.150 1.00 74.31 109 ARG A O 1
ATOM 850 N N . VAL A 1 110 ? 0.779 -7.688 2.167 1.00 64.31 110 VAL A N 1
ATOM 851 C CA . VAL A 1 110 ? 1.822 -8.437 2.873 1.00 64.31 110 VAL A CA 1
ATOM 852 C C . VAL A 1 110 ? 1.331 -9.854 3.171 1.00 64.31 110 VAL A C 1
ATOM 854 O O . VAL A 1 110 ? 0.535 -10.075 4.075 1.00 64.31 110 VAL A O 1
ATOM 857 N N . GLY A 1 111 ? 1.838 -10.829 2.413 1.00 55.59 111 GLY A N 1
ATOM 858 C CA . GLY A 1 111 ? 1.782 -12.238 2.808 1.00 55.59 111 GLY A CA 1
ATOM 859 C C . GLY A 1 111 ? 0.400 -12.891 2.754 1.00 55.59 111 GLY A C 1
ATOM 860 O O . GLY A 1 111 ? 0.072 -13.677 3.643 1.00 55.59 111 GLY A O 1
ATOM 861 N N . ALA A 1 112 ? -0.394 -12.627 1.708 1.00 56.91 112 ALA A N 1
ATOM 862 C CA . ALA A 1 112 ? -1.526 -13.502 1.396 1.00 56.91 112 ALA A CA 1
ATOM 863 C C . ALA A 1 112 ? -1.044 -14.964 1.347 1.00 56.91 112 ALA A C 1
ATOM 865 O O . ALA A 1 112 ? 0.070 -15.233 0.886 1.00 56.91 112 ALA A O 1
ATOM 866 N N . ALA A 1 113 ? -1.865 -15.892 1.852 1.00 62.97 113 ALA A N 1
ATOM 867 C CA . ALA A 1 113 ? -1.492 -17.300 1.925 1.00 62.97 113 ALA A CA 1
ATOM 868 C C . ALA A 1 113 ? -0.968 -17.773 0.555 1.00 62.97 113 ALA A C 1
ATOM 870 O O . ALA A 1 113 ? -1.639 -17.530 -0.456 1.00 62.97 113 ALA A O 1
ATOM 871 N N . PRO A 1 114 ? 0.227 -18.393 0.494 1.00 64.94 114 PRO A N 1
ATOM 872 C CA . PRO A 1 114 ? 0.766 -18.863 -0.769 1.00 64.94 114 PRO A CA 1
ATOM 873 C C . PRO A 1 114 ? -0.233 -19.835 -1.393 1.00 64.94 114 PRO A C 1
ATOM 875 O O . PRO A 1 114 ? -0.720 -20.748 -0.728 1.00 64.94 114 PRO A O 1
ATOM 878 N N . LEU A 1 115 ? -0.564 -19.614 -2.666 1.00 74.12 115 LEU A N 1
ATOM 879 C CA . LEU A 1 115 ? -1.378 -20.559 -3.421 1.00 74.12 115 LEU A CA 1
ATOM 880 C C . LEU A 1 115 ? -0.650 -21.906 -3.445 1.00 74.12 115 LEU A C 1
ATOM 882 O O . LEU A 1 115 ? 0.543 -21.952 -3.745 1.00 74.12 115 LEU A O 1
ATOM 886 N N . ASP A 1 116 ? -1.371 -22.996 -3.168 1.00 77.62 116 ASP A N 1
ATOM 887 C CA . ASP A 1 116 ? -0.787 -24.343 -3.116 1.00 77.62 116 ASP A CA 1
ATOM 888 C C . ASP A 1 116 ? -0.051 -24.701 -4.414 1.00 77.62 116 ASP A C 1
ATOM 890 O O . ASP A 1 116 ? 0.926 -25.453 -4.391 1.00 77.62 116 ASP A O 1
ATOM 894 N N . ARG A 1 117 ? -0.531 -24.182 -5.557 1.00 84.44 117 ARG A N 1
ATOM 895 C CA . ARG A 1 117 ? 0.080 -24.329 -6.884 1.00 84.44 117 ARG A CA 1
ATOM 896 C C . ARG A 1 117 ? -0.275 -23.153 -7.790 1.00 84.44 117 ARG A C 1
ATOM 898 O O . ARG A 1 117 ? -1.376 -22.614 -7.716 1.00 84.44 117 ARG A O 1
ATOM 905 N N . PHE A 1 118 ? 0.637 -22.827 -8.701 1.00 84.31 118 PHE A N 1
ATOM 906 C CA . PHE A 1 118 ? 0.360 -21.956 -9.841 1.00 84.31 118 PHE A CA 1
ATOM 907 C C . PHE A 1 118 ? -0.176 -22.788 -11.010 1.00 84.31 118 PHE A C 1
ATOM 909 O O . PHE A 1 118 ? 0.375 -23.847 -11.322 1.00 84.31 118 PHE A O 1
ATOM 916 N N . GLU A 1 119 ? -1.231 -22.314 -11.669 1.00 87.69 119 GLU A N 1
ATOM 917 C CA . GLU A 1 119 ? -1.664 -22.885 -12.945 1.00 87.69 119 GLU A CA 1
ATOM 918 C C . GLU A 1 119 ? -0.694 -22.468 -14.057 1.00 87.69 119 GLU A C 1
ATOM 920 O O . GLU A 1 119 ? -0.230 -21.327 -14.107 1.00 87.69 119 GLU A O 1
ATOM 925 N N . SER A 1 120 ? -0.355 -23.396 -14.955 1.00 85.06 120 SER A N 1
ATOM 926 C CA . SER A 1 120 ? 0.492 -23.084 -16.106 1.00 85.06 120 SER A CA 1
ATOM 927 C C . SER A 1 120 ? -0.310 -22.309 -17.148 1.00 85.06 120 SER A C 1
ATOM 929 O O . SER A 1 120 ? -1.244 -22.846 -17.740 1.00 85.06 120 SER A O 1
ATOM 931 N N . VAL A 1 121 ? 0.082 -21.062 -17.401 1.00 88.69 121 VAL A N 1
ATOM 932 C CA . VAL A 1 121 ? -0.469 -20.242 -18.485 1.00 88.69 121 VAL A CA 1
ATOM 933 C C . VAL A 1 121 ? 0.487 -20.298 -19.673 1.00 88.69 121 VAL A C 1
ATOM 935 O O . VAL A 1 121 ? 1.685 -20.063 -19.524 1.00 88.69 121 VAL A O 1
ATOM 938 N N . ALA A 1 122 ? -0.030 -20.631 -20.856 1.00 90.69 122 ALA A N 1
ATOM 939 C CA . ALA A 1 122 ? 0.761 -20.614 -22.081 1.00 90.69 122 ALA A CA 1
ATOM 940 C C . ALA A 1 122 ? 1.021 -19.164 -22.521 1.00 90.69 122 ALA A C 1
ATOM 942 O O . ALA A 1 122 ? 0.087 -18.369 -22.615 1.00 90.69 122 ALA A O 1
ATOM 943 N N . HIS A 1 123 ? 2.278 -18.823 -22.814 1.00 91.12 123 HIS A N 1
ATOM 944 C CA . HIS A 1 123 ? 2.607 -17.523 -23.396 1.00 91.12 123 HIS A CA 1
ATOM 945 C C . HIS A 1 123 ? 2.106 -17.456 -24.844 1.00 91.12 123 HIS A C 1
ATOM 947 O O . HIS A 1 123 ? 2.425 -18.333 -25.645 1.00 91.12 123 HIS A O 1
ATOM 953 N N . GLU A 1 124 ? 1.361 -16.404 -25.194 1.00 91.38 124 GLU A N 1
ATOM 954 C CA . GLU A 1 124 ? 0.901 -16.179 -26.575 1.00 91.38 124 GLU A CA 1
ATOM 955 C C . GLU A 1 124 ? 2.071 -15.972 -27.549 1.00 91.38 124 GLU A C 1
ATOM 957 O O . GLU A 1 124 ? 2.010 -16.379 -28.708 1.00 91.38 124 GLU A O 1
ATOM 962 N N . VAL A 1 125 ? 3.159 -15.374 -27.060 1.00 92.19 125 VAL A N 1
ATOM 963 C CA . VAL A 1 125 ? 4.414 -15.179 -27.790 1.00 92.19 125 VAL A CA 1
ATOM 964 C C . VAL A 1 125 ? 5.524 -15.945 -27.066 1.00 92.19 125 VAL A C 1
ATOM 966 O O . VAL A 1 125 ? 5.622 -15.834 -25.842 1.00 92.19 125 VAL A O 1
ATOM 969 N N . PRO A 1 126 ? 6.384 -16.704 -27.772 1.00 91.50 126 PRO A N 1
ATOM 970 C CA . PRO A 1 126 ? 7.490 -17.416 -27.139 1.00 91.50 126 PRO A CA 1
ATOM 971 C C . PRO A 1 126 ? 8.416 -16.465 -26.366 1.00 91.50 126 PRO A C 1
ATOM 973 O O . PRO A 1 126 ? 8.871 -15.460 -26.912 1.00 91.50 126 PRO A O 1
ATOM 976 N N . MET A 1 127 ? 8.743 -16.799 -25.114 1.00 92.44 127 MET A N 1
ATOM 977 C CA . MET A 1 127 ? 9.806 -16.102 -24.385 1.00 92.44 127 MET A CA 1
ATOM 978 C C . MET A 1 127 ? 11.162 -16.475 -24.988 1.00 92.44 127 MET A C 1
ATOM 980 O O . MET A 1 127 ? 11.528 -17.650 -25.028 1.00 92.44 1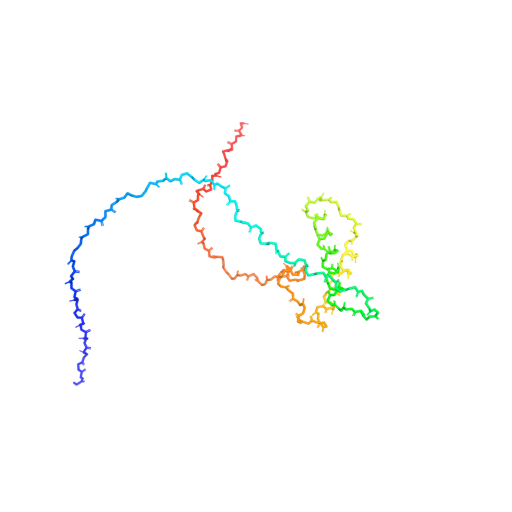27 MET A O 1
ATOM 984 N N . LEU A 1 128 ? 11.909 -15.479 -25.457 1.00 91.25 128 LEU A N 1
ATOM 985 C CA . LEU A 1 128 ? 13.248 -15.669 -26.010 1.00 91.25 128 LEU A CA 1
ATOM 986 C C . LEU A 1 128 ? 14.301 -15.580 -24.899 1.00 91.25 128 LEU A C 1
ATOM 988 O O . LEU A 1 128 ? 14.221 -14.716 -24.027 1.00 91.25 128 LEU A O 1
ATOM 992 N N . SER A 1 129 ? 15.309 -16.449 -24.949 1.00 88.25 129 SER A N 1
ATOM 993 C CA . SER A 1 129 ? 16.499 -16.357 -24.099 1.00 88.25 129 SER A CA 1
ATOM 994 C C . SER A 1 129 ? 17.590 -15.526 -24.774 1.00 88.25 129 SER A C 1
ATOM 996 O O . SER A 1 129 ? 17.743 -15.577 -25.993 1.00 88.25 129 SER A O 1
ATOM 998 N N . LEU A 1 130 ? 18.395 -14.811 -23.987 1.00 90.88 130 LEU A N 1
ATOM 999 C CA . LEU A 1 130 ? 19.597 -14.139 -24.487 1.00 90.88 130 LEU A CA 1
ATOM 1000 C C . LEU A 1 130 ? 20.746 -15.147 -24.665 1.00 90.88 130 LEU A C 1
ATOM 1002 O O . LEU A 1 130 ? 20.932 -16.036 -23.834 1.00 90.88 130 LEU A O 1
ATOM 1006 N N . ASN A 1 131 ? 21.530 -15.004 -25.738 1.00 87.00 131 ASN A N 1
ATOM 1007 C CA . ASN A 1 131 ? 22.751 -15.787 -25.944 1.00 87.00 131 ASN A CA 1
ATOM 1008 C C . ASN A 1 131 ? 23.879 -15.283 -25.029 1.00 87.00 131 ASN A C 1
ATOM 1010 O O . ASN A 1 131 ? 24.128 -14.082 -24.948 1.00 87.00 131 ASN A O 1
ATOM 1014 N N . ASN A 1 132 ? 24.600 -16.209 -24.393 1.00 78.31 132 ASN A N 1
ATOM 1015 C CA . ASN A 1 132 ? 25.791 -15.900 -23.599 1.00 78.31 132 ASN A CA 1
ATOM 1016 C C . ASN A 1 132 ? 27.021 -15.699 -24.501 1.00 78.31 132 ASN A C 1
ATOM 1018 O O . ASN A 1 132 ? 27.190 -16.425 -25.481 1.00 78.31 132 ASN A O 1
ATOM 1022 N N . ALA A 1 133 ? 27.905 -14.765 -24.141 1.00 80.19 133 ALA A N 1
ATOM 1023 C CA . ALA A 1 133 ? 29.176 -14.519 -24.823 1.00 80.19 133 ALA A CA 1
ATOM 1024 C C . ALA A 1 133 ? 30.323 -14.489 -23.799 1.00 80.19 133 ALA A C 1
ATOM 1026 O O . ALA A 1 133 ? 30.562 -13.471 -23.155 1.00 80.19 133 ALA A O 1
ATOM 1027 N N . PHE A 1 134 ? 31.016 -15.617 -23.646 1.00 82.06 134 PHE A N 1
ATOM 1028 C CA . PHE A 1 134 ? 32.242 -15.742 -22.854 1.00 82.06 134 PHE A CA 1
ATOM 1029 C C . PHE A 1 134 ? 33.357 -16.289 -23.759 1.00 82.06 134 PHE A C 1
ATOM 1031 O O . PHE A 1 134 ? 33.088 -17.169 -24.580 1.00 82.06 134 PHE A O 1
ATOM 1038 N N . SER A 1 135 ? 34.578 -15.762 -23.619 1.00 62.84 135 SER A N 1
ATOM 1039 C CA . SER A 1 135 ? 35.807 -16.196 -24.307 1.00 62.84 135 SER A CA 1
ATOM 1040 C C . SER A 1 135 ? 36.910 -16.475 -23.302 1.00 62.84 135 SER A C 1
ATOM 1042 O O . SER A 1 135 ? 37.054 -15.610 -22.406 1.00 62.84 135 SER A O 1
#

Sequence (135 aa):
MASIRVQKKQIACSKPDGASLLSPLVLDSHQPPGVTKKKKTKPPQPNGSVDPSGKIQALRAEIEEHNYRYHVLDDPTISDSRYDGLVRDLEQLEAEYPDLVTSNSPTQRVGAAPLDRFESVAHEVPMLSLNNAFS

pLDDT: mean 72.23, std 20.73, range [34.84, 94.88]

Secondary structure (DSSP, 8-state):
--------PPP-------------------------------PPP--SS--HHHHHHHHHHHHHHHHHHHHTSS---S-HHHHHHHHHHHHHHHHH-GGG--TTSHHHHS-PPPPS----PPPSSPPPPPPP---

Mean predicted aligned error: 18.0 Å

Solvent-accessible surface area (backbone atoms only — not comparable to full-atom values): 9675 Å² total; per-residue (Å²): 139,83,84,89,82,84,83,84,82,83,87,86,87,81,86,84,84,90,87,81,89,88,81,82,92,74,80,84,76,89,66,77,80,75,81,75,76,72,75,79,74,70,76,80,75,86,72,93,58,87,52,66,67,61,52,50,52,50,48,50,52,54,51,50,51,51,49,44,26,47,74,73,65,72,54,65,90,68,55,70,73,57,52,54,48,54,51,49,54,45,50,52,50,37,70,76,36,60,91,72,60,51,87,83,38,75,80,57,66,66,75,63,79,78,70,96,67,84,82,90,77,83,69,94,61,83,87,82,82,84,82,87,88,86,132

Nearest PDB structures (foldseek):
  3pn1-assembly1_A  TM=8.626E-01  e=4.521E-06  Haemophilus influenzae
  3uq8-assembly1_A  TM=8.511E-01  e=4.521E-06  Haemophilus influenzae Rd KW20
  6kdu-assembly1_A  TM=6.719E-01  e=1.645E-05  Mycobacterium tuberculosis H37Rv
  6lw8-assembly1_A  TM=6.680E-01  e=4.399E-05  Mycobacterium tuberculosis H37Rv
  6ksd-assembly1_A  TM=6.675E-01  e=3.890E-05  Mycobacterium tuberculosis H37Rv

Foldseek 3Di:
DDDDDDDDDDDDDDDDDDDDDDDDDDDDPPDPPDDPPPPPPPDPDDPPDDDLLVVLVVLQVVLVVQVCCVPPVVHHPDDPVVSVVSLVVNVVSCVVPVVSDDCPGPNNPPCDDDDPDDDDDDDPDDDDDDDDDDD